Protein AF-A0A9X2GEZ2-F1 (afdb_monomer)

Sequence (144 aa):
MVPGPQGYYDFRRRPCGGRRPCPWRADADLTLFSEQDMARLLQAEEGVRTADATPDDDARADQQPVMSCHKDQPGTAHPMRLCAGWLAVVGPQHVPTRMDLILGNLPAEAVYPDTRDWPALHASLTDLLARRQEQLTERKEEPR

pLDDT: mean 75.78, std 18.6, range [33.25, 97.0]

Structure (mmCIF, N/CA/C/O backbone):
data_AF-A0A9X2GEZ2-F1
#
_entry.id   AF-A0A9X2GEZ2-F1
#
loop_
_atom_site.group_PDB
_atom_site.id
_atom_site.type_symbol
_atom_site.label_atom_id
_atom_site.label_alt_id
_atom_site.label_comp_id
_atom_site.label_asym_id
_atom_site.label_entity_id
_atom_site.label_seq_id
_atom_site.pdbx_PDB_ins_code
_atom_site.Cartn_x
_atom_site.Cartn_y
_atom_site.Cartn_z
_atom_site.occupancy
_atom_site.B_iso_or_equiv
_atom_site.auth_seq_id
_atom_site.auth_comp_id
_atom_site.auth_asym_id
_atom_site.auth_atom_id
_atom_site.pdbx_PDB_model_num
ATOM 1 N N . MET A 1 1 ? 21.636 -8.821 -26.733 1.00 35.25 1 MET A N 1
ATOM 2 C CA . MET A 1 1 ? 20.738 -8.495 -25.606 1.00 35.25 1 MET A CA 1
ATOM 3 C C . MET A 1 1 ? 21.607 -8.272 -24.389 1.00 35.25 1 MET A C 1
ATOM 5 O O . MET A 1 1 ? 22.229 -9.219 -23.931 1.00 35.25 1 MET A O 1
ATOM 9 N N . VAL A 1 2 ? 21.742 -7.024 -23.949 1.00 33.25 2 VAL A N 1
ATOM 10 C CA . VAL A 1 2 ? 22.423 -6.710 -22.687 1.00 33.25 2 VAL A CA 1
ATOM 11 C C . VAL A 1 2 ? 21.391 -6.931 -21.578 1.00 33.25 2 VAL A C 1
ATOM 13 O O . VAL A 1 2 ? 20.303 -6.365 -21.690 1.00 33.25 2 VAL A O 1
ATOM 16 N N . PRO A 1 3 ? 21.652 -7.773 -20.566 1.00 36.91 3 PRO A N 1
ATOM 17 C CA . PRO A 1 3 ? 20.772 -7.853 -19.410 1.00 36.91 3 PRO A CA 1
ATOM 18 C C . PRO A 1 3 ? 20.792 -6.487 -18.713 1.00 36.91 3 PRO A C 1
ATOM 20 O O . PRO A 1 3 ? 21.858 -6.000 -18.340 1.00 36.91 3 PRO A O 1
ATOM 23 N N . GLY A 1 4 ? 19.626 -5.840 -18.614 1.00 37.59 4 GLY A N 1
ATOM 24 C CA . GLY A 1 4 ? 19.473 -4.592 -17.867 1.00 37.59 4 GLY A CA 1
ATOM 25 C C . GLY A 1 4 ? 19.875 -4.775 -16.397 1.00 37.59 4 GLY A C 1
ATOM 26 O O . GLY A 1 4 ? 19.894 -5.911 -15.909 1.00 37.59 4 GLY A O 1
ATOM 27 N N . PRO A 1 5 ? 20.231 -3.689 -15.688 1.00 43.62 5 PRO A N 1
ATOM 28 C CA . PRO A 1 5 ? 20.604 -3.767 -14.282 1.00 43.62 5 PRO A CA 1
ATOM 29 C C . PRO A 1 5 ? 19.483 -4.449 -13.489 1.00 43.62 5 PRO A C 1
ATOM 31 O O . PRO A 1 5 ? 18.311 -4.103 -13.618 1.00 43.62 5 PRO A O 1
ATOM 34 N N . GLN A 1 6 ? 19.847 -5.462 -12.700 1.00 46.47 6 GLN A N 1
ATOM 35 C CA . GLN A 1 6 ? 18.920 -6.128 -11.789 1.00 46.47 6 GLN A CA 1
ATOM 36 C C . GLN A 1 6 ? 18.290 -5.079 -10.855 1.00 46.47 6 GLN A C 1
ATOM 38 O O . GLN A 1 6 ? 18.984 -4.192 -10.362 1.00 46.47 6 GLN A O 1
ATOM 43 N N . GLY A 1 7 ? 16.966 -5.176 -10.702 1.00 51.66 7 GLY A N 1
ATOM 44 C CA . GLY A 1 7 ? 16.052 -4.108 -10.293 1.00 51.66 7 GLY A CA 1
ATOM 45 C C . GLY A 1 7 ? 16.484 -3.254 -9.100 1.00 51.66 7 GLY A C 1
ATOM 46 O O . GLY A 1 7 ? 16.824 -3.760 -8.035 1.00 51.66 7 GLY A O 1
ATOM 47 N N . TYR A 1 8 ? 16.366 -1.937 -9.273 1.00 60.44 8 TYR A N 1
ATOM 48 C CA . TYR A 1 8 ? 16.533 -0.919 -8.229 1.00 60.44 8 TYR A CA 1
ATOM 49 C C . TYR A 1 8 ? 15.513 -1.063 -7.077 1.00 60.44 8 TYR A C 1
ATOM 51 O O . TYR A 1 8 ? 15.721 -0.544 -5.979 1.00 60.44 8 TYR A O 1
ATOM 59 N N . TYR A 1 9 ? 14.418 -1.793 -7.311 1.00 64.12 9 TYR A N 1
ATOM 60 C CA . TYR A 1 9 ? 13.321 -1.964 -6.367 1.00 64.12 9 TYR A CA 1
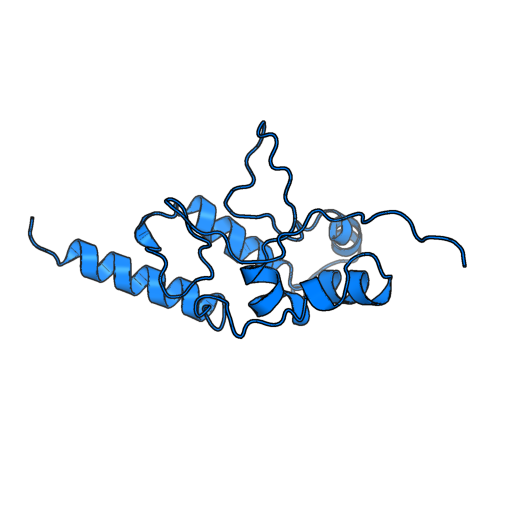ATOM 61 C C . TYR A 1 9 ? 13.180 -3.398 -5.863 1.00 64.12 9 TYR A C 1
ATOM 63 O O . TYR A 1 9 ? 13.068 -4.340 -6.646 1.00 64.12 9 TYR A O 1
ATOM 71 N N . ASP A 1 10 ? 13.056 -3.530 -4.542 1.00 74.19 10 ASP A N 1
ATOM 72 C CA . ASP A 1 10 ? 12.508 -4.724 -3.904 1.00 74.19 10 ASP A CA 1
ATOM 73 C C . ASP A 1 10 ? 10.989 -4.541 -3.725 1.00 74.19 10 ASP A C 1
ATOM 75 O O . ASP A 1 10 ? 10.534 -3.623 -3.029 1.00 74.19 10 ASP A O 1
ATOM 79 N N . PHE A 1 11 ? 10.191 -5.399 -4.370 1.00 77.81 11 PHE A N 1
ATOM 80 C CA . PHE A 1 11 ? 8.726 -5.333 -4.362 1.00 77.81 11 PHE A CA 1
ATOM 81 C C . PHE A 1 11 ? 8.077 -6.688 -4.070 1.00 77.81 11 PHE A C 1
ATOM 83 O O . PHE A 1 11 ? 8.560 -7.758 -4.450 1.00 77.81 11 PHE A O 1
ATOM 90 N N . ARG A 1 12 ? 6.935 -6.664 -3.377 1.00 80.00 12 ARG A N 1
ATOM 91 C CA . ARG A 1 12 ? 6.146 -7.882 -3.149 1.00 80.00 12 ARG A CA 1
ATOM 92 C C . ARG A 1 12 ? 5.312 -8.195 -4.386 1.00 80.00 12 ARG A C 1
ATOM 94 O O . ARG A 1 12 ? 4.692 -7.311 -4.957 1.00 80.00 12 ARG A O 1
ATOM 101 N N . ARG A 1 13 ? 5.203 -9.480 -4.725 1.00 86.00 13 ARG A N 1
ATOM 102 C CA . ARG A 1 13 ? 4.310 -9.951 -5.798 1.00 86.00 13 ARG A CA 1
ATOM 103 C C . ARG A 1 13 ? 2.858 -10.134 -5.366 1.00 86.00 13 ARG A C 1
ATOM 105 O O . ARG A 1 13 ? 2.022 -10.387 -6.217 1.00 86.00 13 ARG A O 1
ATOM 112 N N . ARG A 1 14 ? 2.566 -10.102 -4.058 1.00 90.38 14 ARG A N 1
ATOM 113 C CA . ARG A 1 14 ? 1.214 -10.257 -3.492 1.00 90.38 14 ARG A CA 1
ATOM 114 C C . ARG A 1 14 ? 1.074 -9.492 -2.168 1.00 90.38 14 ARG A C 1
ATOM 116 O O . ARG A 1 14 ? 2.077 -9.334 -1.460 1.00 90.38 14 ARG A O 1
ATOM 123 N N . PRO A 1 15 ? -0.141 -9.049 -1.793 1.00 90.38 15 PRO A N 1
ATOM 124 C CA . PRO A 1 15 ? -0.413 -8.434 -0.501 1.00 90.38 15 PRO A CA 1
ATOM 125 C C . PRO A 1 15 ? -0.035 -9.370 0.649 1.00 90.38 15 PRO A C 1
ATOM 127 O O . PRO A 1 15 ? -0.242 -10.581 0.593 1.00 90.38 15 PRO A O 1
ATOM 130 N N . CYS A 1 16 ? 0.522 -8.804 1.717 1.00 87.56 16 CYS A N 1
ATOM 131 C CA . CYS A 1 16 ? 0.912 -9.573 2.892 1.00 87.56 16 CYS A CA 1
ATOM 132 C C . CYS A 1 16 ? -0.279 -10.288 3.564 1.00 87.56 16 CYS A C 1
ATOM 134 O O . CYS A 1 16 ? -1.313 -9.681 3.858 1.00 87.56 16 CYS A O 1
ATOM 136 N N . GLY A 1 17 ? -0.074 -11.572 3.868 1.00 84.25 17 GLY A N 1
ATOM 137 C CA . GLY A 1 17 ? -0.934 -12.398 4.715 1.00 84.25 17 GLY A CA 1
ATOM 138 C C . GLY A 1 17 ? -0.553 -12.392 6.202 1.00 84.25 17 GLY A C 1
ATOM 139 O O . GLY A 1 17 ? 0.368 -11.687 6.627 1.00 84.25 17 GLY A O 1
ATOM 140 N N . GLY A 1 18 ? -1.221 -13.257 6.971 1.00 80.69 18 GLY A N 1
ATOM 141 C CA . GLY A 1 18 ? -0.856 -13.602 8.350 1.00 80.69 18 GLY A CA 1
ATOM 142 C C . GLY A 1 18 ? -1.316 -12.603 9.417 1.00 80.69 18 GLY A C 1
ATOM 143 O O . GLY A 1 18 ? -2.236 -11.827 9.195 1.00 80.69 18 GLY A O 1
ATOM 144 N N . ARG A 1 19 ? -0.652 -12.634 10.585 1.00 75.25 19 ARG A N 1
ATOM 145 C CA . ARG A 1 19 ? -1.050 -11.889 11.804 1.00 75.25 19 ARG A CA 1
ATOM 146 C C . ARG A 1 19 ? -1.001 -10.361 11.674 1.00 75.25 19 ARG A C 1
ATOM 148 O O . ARG A 1 19 ? -1.640 -9.669 12.450 1.00 75.25 19 ARG A O 1
ATOM 155 N N . ARG A 1 20 ? -0.208 -9.845 10.731 1.00 78.88 20 ARG A N 1
ATOM 156 C CA . ARG A 1 20 ? -0.190 -8.431 10.326 1.00 78.88 20 ARG A CA 1
ATOM 157 C C . ARG A 1 20 ? -0.407 -8.390 8.811 1.00 78.88 20 ARG A C 1
ATOM 159 O O . ARG A 1 20 ? 0.577 -8.539 8.070 1.00 78.88 20 ARG A O 1
ATOM 166 N N . PRO A 1 21 ? -1.670 -8.363 8.349 1.00 88.56 21 PRO A N 1
ATOM 167 C CA . PRO A 1 21 ? -1.990 -8.374 6.927 1.00 88.56 21 PRO A CA 1
ATOM 168 C C . PRO A 1 21 ? -1.614 -7.042 6.269 1.00 88.56 21 PRO A C 1
ATOM 170 O O . PRO A 1 21 ? -1.232 -6.085 6.930 1.00 88.56 21 PRO A O 1
ATOM 173 N N . CYS A 1 22 ? -1.665 -6.979 4.942 1.00 90.50 22 CYS A N 1
ATOM 174 C CA . CYS A 1 22 ? -1.547 -5.715 4.218 1.00 90.50 22 CYS A CA 1
ATOM 175 C C . CYS A 1 22 ? -2.749 -4.803 4.525 1.00 90.50 22 CYS A C 1
ATOM 177 O O . CYS A 1 22 ? -3.867 -5.298 4.401 1.00 90.50 22 CYS A O 1
ATOM 179 N N . PRO A 1 23 ? -2.553 -3.503 4.829 1.00 91.62 23 PRO A N 1
ATOM 180 C CA . PRO A 1 23 ? -3.659 -2.577 5.090 1.00 91.62 23 PRO A CA 1
ATOM 181 C C . PRO A 1 23 ? -4.531 -2.351 3.851 1.00 91.62 23 PRO A C 1
ATOM 183 O O . PRO A 1 23 ? -5.688 -1.996 3.971 1.00 91.62 23 PRO A O 1
ATOM 186 N N . TRP A 1 24 ? -4.000 -2.609 2.653 1.00 92.50 24 TRP A N 1
ATOM 187 C CA . TRP A 1 24 ? -4.771 -2.526 1.413 1.00 92.50 24 TRP A CA 1
ATOM 188 C C . TRP A 1 24 ? -5.792 -3.649 1.242 1.00 92.50 24 TRP A C 1
ATOM 190 O O . TRP A 1 24 ? -6.610 -3.553 0.338 1.00 92.50 24 TRP A O 1
ATOM 200 N N . ARG A 1 25 ? -5.745 -4.722 2.041 1.00 95.00 25 ARG A N 1
ATOM 201 C CA . ARG A 1 25 ? -6.745 -5.791 1.951 1.00 95.00 25 ARG A CA 1
ATOM 202 C C . ARG A 1 25 ? -8.030 -5.358 2.651 1.00 95.00 25 ARG A C 1
ATOM 204 O O . ARG A 1 25 ? -7.978 -4.975 3.813 1.00 95.00 25 ARG A O 1
ATOM 211 N N . ALA A 1 26 ? -9.165 -5.539 1.987 1.00 94.81 26 ALA A N 1
ATOM 212 C CA . ALA A 1 26 ? -10.483 -5.213 2.526 1.00 94.81 26 ALA A CA 1
ATOM 213 C C . ALA A 1 26 ? -10.872 -6.063 3.753 1.00 94.81 26 ALA A C 1
ATOM 215 O O . ALA A 1 26 ? -11.737 -5.675 4.531 1.00 94.81 26 ALA A O 1
ATOM 216 N N . ASP A 1 27 ? -10.231 -7.223 3.936 1.00 94.19 27 ASP A N 1
ATOM 217 C CA . ASP A 1 27 ? -10.419 -8.111 5.089 1.00 94.19 27 ASP A CA 1
ATOM 218 C C . ASP A 1 27 ? -9.427 -7.851 6.240 1.00 94.19 27 ASP A C 1
ATOM 220 O O . ASP A 1 27 ? -9.357 -8.635 7.189 1.00 94.19 27 ASP A O 1
ATOM 224 N N . ALA A 1 28 ? -8.631 -6.779 6.170 1.00 93.62 28 ALA A N 1
ATOM 225 C CA . ALA A 1 28 ? -7.733 -6.398 7.251 1.00 93.62 28 ALA A CA 1
ATOM 226 C C . ALA A 1 28 ? -8.493 -5.733 8.415 1.00 93.62 28 ALA A C 1
ATOM 228 O O . ALA A 1 28 ? -9.364 -4.884 8.221 1.00 93.62 28 ALA A O 1
ATOM 229 N N . ASP A 1 29 ? -8.099 -6.069 9.645 1.00 93.56 29 ASP A N 1
ATOM 230 C CA . ASP A 1 29 ? -8.443 -5.278 10.829 1.00 93.56 29 ASP A CA 1
ATOM 231 C C . ASP A 1 29 ? -7.544 -4.031 10.860 1.00 93.56 29 ASP A C 1
ATOM 233 O O . ASP A 1 29 ? -6.375 -4.082 11.262 1.00 93.56 29 ASP A O 1
ATOM 237 N N . LEU A 1 30 ? -8.083 -2.913 10.375 1.00 93.50 30 LEU A N 1
ATOM 238 C CA . LEU A 1 30 ? -7.397 -1.630 10.258 1.00 93.50 30 LEU A CA 1
ATOM 239 C C . LEU A 1 30 ? -7.205 -0.946 11.62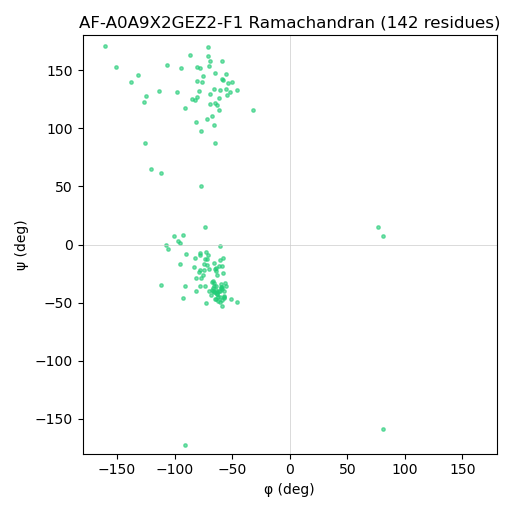0 1.00 93.50 30 LEU A C 1
ATOM 241 O O . LEU A 1 30 ? -6.397 -0.017 11.728 1.00 93.50 30 LEU A O 1
ATOM 245 N N . THR A 1 31 ? -7.869 -1.428 12.677 1.00 92.56 31 THR A N 1
ATOM 246 C CA . THR A 1 31 ? -7.669 -0.934 14.050 1.00 92.56 31 THR A CA 1
ATOM 247 C C . THR A 1 31 ? -6.321 -1.363 14.637 1.00 92.56 31 THR A C 1
ATOM 249 O O . THR A 1 31 ? -5.826 -0.736 15.573 1.00 92.56 31 THR A O 1
ATOM 252 N N . LEU A 1 32 ? -5.675 -2.383 14.053 1.00 89.69 32 LEU A N 1
ATOM 253 C CA . LEU A 1 32 ? -4.337 -2.850 14.443 1.00 89.69 32 LEU A CA 1
ATOM 254 C C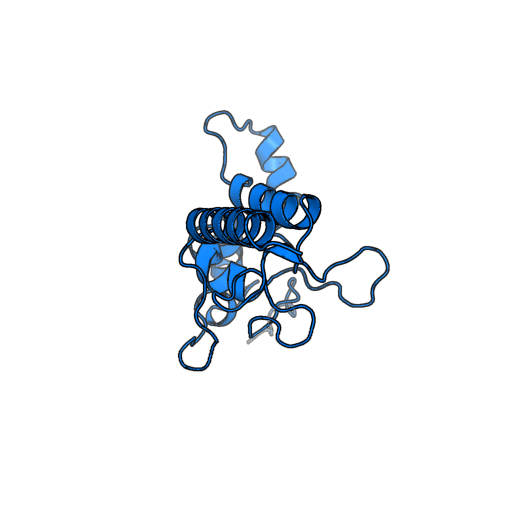 . LEU A 1 32 ? -3.194 -1.966 13.923 1.00 89.69 32 LEU A C 1
ATOM 256 O O . LEU A 1 32 ? -2.035 -2.174 14.300 1.00 89.69 32 LEU A O 1
ATOM 260 N N . PHE A 1 33 ? -3.497 -1.015 13.041 1.00 88.56 33 PHE A N 1
ATOM 261 C CA . PHE A 1 33 ? -2.521 -0.115 12.440 1.00 88.56 33 PHE A CA 1
ATOM 262 C C . PHE A 1 33 ? -2.516 1.218 13.183 1.00 88.56 33 PHE A C 1
ATOM 264 O O . PHE A 1 33 ? -3.562 1.830 13.429 1.00 88.56 33 PHE A O 1
ATOM 271 N N . SER A 1 34 ? -1.316 1.666 13.539 1.00 87.81 34 SER A N 1
ATOM 272 C CA . SER A 1 34 ? -1.124 2.911 14.277 1.00 87.81 34 SER A CA 1
ATOM 273 C C . SER A 1 34 ? -1.420 4.135 13.406 1.00 87.81 34 SER A C 1
ATOM 275 O O . SER A 1 34 ? -1.385 4.062 12.177 1.00 87.81 34 SER A O 1
ATOM 277 N N . GLU A 1 35 ? -1.638 5.291 14.037 1.00 87.25 35 GLU A N 1
ATOM 278 C CA . GLU A 1 35 ? -1.709 6.571 13.312 1.00 87.25 35 GLU A CA 1
ATOM 279 C C . GLU A 1 35 ? -0.439 6.828 12.491 1.00 87.25 35 GLU A C 1
ATOM 281 O O . GLU A 1 35 ? -0.508 7.370 11.394 1.00 87.25 35 GLU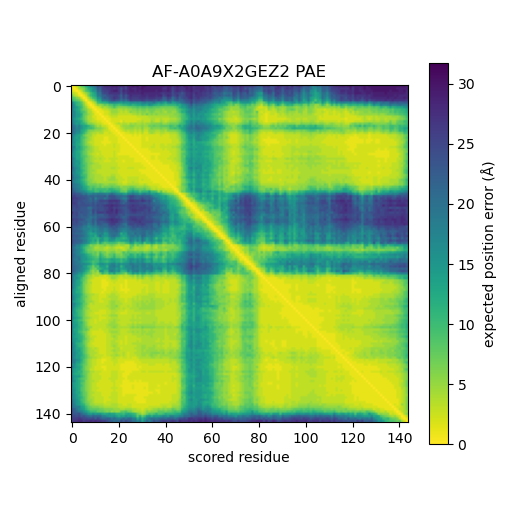 A O 1
ATOM 286 N N . GLN A 1 36 ? 0.723 6.374 12.974 1.00 82.12 36 GLN A N 1
ATOM 287 C CA . GLN A 1 36 ? 1.978 6.490 12.234 1.00 82.12 36 GLN A CA 1
ATOM 288 C C . GLN A 1 36 ? 1.979 5.635 10.957 1.00 82.12 36 GLN A C 1
ATOM 290 O O . GLN A 1 36 ? 2.508 6.071 9.937 1.00 82.12 36 GLN A O 1
ATOM 295 N N . ASP A 1 37 ? 1.387 4.438 10.984 1.00 83.00 37 ASP A N 1
ATOM 296 C CA . ASP A 1 37 ? 1.272 3.588 9.792 1.00 83.00 37 ASP A CA 1
ATOM 297 C C . ASP A 1 37 ? 0.352 4.226 8.743 1.00 83.00 37 ASP A C 1
ATOM 299 O O . ASP A 1 37 ? 0.669 4.209 7.555 1.00 83.00 37 ASP A O 1
ATOM 303 N N . MET A 1 38 ? -0.752 4.838 9.181 1.00 86.38 38 MET A N 1
ATOM 304 C CA . MET A 1 38 ? -1.687 5.542 8.295 1.00 86.38 38 MET A CA 1
ATOM 305 C C . MET A 1 38 ? -1.092 6.837 7.738 1.00 86.38 38 MET A C 1
ATOM 307 O O . MET A 1 38 ? -1.220 7.102 6.546 1.00 86.38 38 MET A O 1
ATOM 311 N N . ALA A 1 39 ? -0.366 7.598 8.559 1.00 82.19 39 ALA A N 1
ATOM 312 C CA . ALA A 1 39 ? 0.342 8.798 8.121 1.00 82.19 39 ALA A CA 1
ATOM 313 C C . ALA A 1 39 ? 1.378 8.489 7.030 1.00 82.19 39 ALA A C 1
ATOM 315 O O . ALA A 1 39 ? 1.523 9.260 6.088 1.00 82.19 39 ALA A O 1
ATOM 316 N N . ARG A 1 40 ? 2.063 7.340 7.106 1.00 76.25 40 ARG A N 1
ATOM 317 C CA . ARG A 1 40 ? 2.975 6.899 6.039 1.00 76.25 40 ARG A CA 1
ATOM 318 C C . ARG A 1 40 ? 2.239 6.638 4.724 1.00 76.25 40 ARG A C 1
ATOM 320 O O . ARG A 1 40 ? 2.736 7.031 3.675 1.00 76.25 40 ARG A O 1
ATOM 327 N N . LEU A 1 41 ? 1.069 5.992 4.768 1.00 79.50 41 LEU A N 1
ATOM 328 C CA . LEU A 1 41 ? 0.245 5.758 3.572 1.00 79.50 41 LEU A CA 1
ATOM 329 C C . LEU A 1 41 ? -0.245 7.074 2.953 1.00 79.50 41 LEU A C 1
ATOM 331 O O . LEU A 1 41 ? -0.193 7.214 1.737 1.00 79.50 41 LEU A O 1
ATOM 335 N N . LEU A 1 42 ? -0.650 8.039 3.783 1.00 79.38 42 LEU A N 1
ATOM 336 C CA . LEU A 1 42 ? -1.026 9.388 3.348 1.00 79.38 42 LEU A CA 1
ATOM 337 C C . LEU A 1 42 ? 0.140 10.126 2.690 1.00 79.38 42 LEU A C 1
ATOM 339 O O . LEU A 1 42 ? -0.002 10.604 1.573 1.00 79.38 42 LEU A O 1
ATOM 343 N N . GLN A 1 43 ? 1.318 10.136 3.314 1.00 71.88 43 GLN A N 1
ATOM 344 C CA . GLN A 1 43 ? 2.519 10.752 2.736 1.00 71.88 43 GLN A CA 1
ATOM 345 C C . GLN A 1 43 ? 2.913 10.128 1.389 1.00 71.88 43 GLN A C 1
ATOM 347 O O . GLN A 1 43 ? 3.410 10.825 0.508 1.00 71.88 43 GLN A O 1
ATOM 352 N N . ALA A 1 44 ? 2.683 8.822 1.217 1.00 66.50 44 ALA A N 1
ATOM 353 C CA . ALA A 1 44 ? 2.909 8.127 -0.048 1.00 66.50 44 ALA A CA 1
ATOM 354 C C . ALA A 1 44 ? 2.002 8.637 -1.175 1.00 66.50 44 ALA A C 1
ATOM 356 O O . ALA A 1 44 ? 2.421 8.670 -2.329 1.00 66.50 44 ALA A O 1
ATOM 357 N N . GLU A 1 45 ? 0.764 9.000 -0.839 1.00 67.81 45 GLU A N 1
ATOM 358 C CA . GLU A 1 45 ? -0.224 9.544 -1.770 1.00 67.81 45 GLU A CA 1
ATOM 359 C C . GLU A 1 45 ? -0.003 11.042 -2.017 1.00 67.81 45 GLU A C 1
ATOM 361 O O . GLU A 1 45 ? -0.043 11.492 -3.155 1.00 67.81 45 GLU A O 1
ATOM 366 N N . GLU A 1 46 ? 0.340 11.807 -0.981 1.00 60.84 46 GLU A N 1
ATOM 367 C CA . GLU A 1 46 ? 0.618 13.250 -1.046 1.00 60.84 46 GLU A CA 1
ATOM 368 C C . GLU A 1 46 ? 1.931 13.610 -1.765 1.00 60.84 46 GLU A C 1
ATOM 370 O O . GLU A 1 46 ? 2.142 14.772 -2.097 1.00 60.84 46 GLU A O 1
ATOM 375 N N . GLY A 1 47 ? 2.785 12.635 -2.107 1.00 53.62 47 GLY A N 1
ATOM 376 C CA . GLY A 1 47 ? 3.869 12.814 -3.093 1.00 53.62 47 GLY A CA 1
ATOM 377 C C . GLY A 1 47 ? 3.375 13.208 -4.502 1.00 53.62 47 GLY A C 1
ATOM 378 O O . GLY A 1 47 ? 4.158 13.418 -5.429 1.00 53.62 47 GLY A O 1
ATOM 379 N N . VAL A 1 48 ? 2.060 13.326 -4.695 1.00 48.47 48 VAL A N 1
ATOM 380 C CA . VAL A 1 48 ? 1.445 14.063 -5.798 1.00 48.47 48 VAL A CA 1
ATOM 381 C C . VAL A 1 48 ? 1.846 15.538 -5.697 1.00 48.47 48 VAL A C 1
ATOM 383 O O . VAL A 1 48 ? 1.474 16.222 -4.751 1.00 48.47 48 VAL A O 1
ATOM 386 N N . ARG A 1 49 ? 2.592 16.028 -6.701 1.00 46.22 49 ARG A N 1
ATOM 387 C CA . ARG A 1 49 ? 2.920 17.451 -6.908 1.00 46.22 49 ARG A CA 1
ATOM 388 C C . ARG A 1 49 ? 1.784 18.352 -6.409 1.00 46.22 49 ARG A C 1
ATOM 390 O O . ARG A 1 49 ? 0.696 18.342 -6.989 1.00 46.22 49 ARG A O 1
ATOM 397 N N . THR A 1 50 ? 2.041 19.163 -5.389 1.00 37.72 50 THR A N 1
ATOM 398 C CA . THR A 1 50 ? 1.204 20.337 -5.152 1.00 37.72 50 THR A CA 1
ATOM 399 C C . THR A 1 50 ? 1.381 21.277 -6.349 1.00 37.72 50 THR A C 1
ATOM 401 O O . THR A 1 50 ? 2.446 21.318 -6.969 1.00 37.72 50 THR A O 1
ATOM 404 N N . ALA A 1 51 ? 0.337 22.022 -6.722 1.00 42.84 51 ALA A N 1
ATOM 405 C CA . ALA A 1 51 ? 0.414 22.992 -7.823 1.00 42.84 51 ALA A CA 1
ATOM 406 C C . ALA A 1 51 ? 1.464 24.101 -7.580 1.00 42.84 51 ALA A C 1
ATOM 408 O O . ALA A 1 51 ? 1.848 24.793 -8.519 1.00 42.84 51 ALA A O 1
ATOM 409 N N . ASP A 1 52 ? 1.948 24.211 -6.339 1.00 47.06 52 ASP A N 1
ATOM 410 C CA . ASP A 1 52 ? 2.945 25.172 -5.869 1.00 47.06 52 ASP A CA 1
ATOM 411 C C . ASP A 1 52 ? 4.365 24.578 -5.755 1.00 47.06 52 ASP A C 1
ATOM 413 O O . ASP A 1 52 ? 5.259 25.230 -5.216 1.00 47.06 52 ASP A O 1
ATOM 417 N N . ALA A 1 53 ? 4.588 23.342 -6.224 1.00 46.53 53 ALA A N 1
ATOM 418 C CA . ALA A 1 53 ? 5.900 22.700 -6.175 1.00 46.53 53 ALA A CA 1
ATOM 419 C C . ALA A 1 53 ? 6.934 23.490 -6.998 1.00 46.53 53 ALA A C 1
ATOM 421 O O . ALA A 1 53 ? 6.740 23.777 -8.184 1.00 46.53 53 ALA A O 1
ATOM 422 N N . THR A 1 54 ? 8.042 23.842 -6.354 1.00 48.62 54 THR A N 1
ATOM 423 C CA . THR A 1 54 ? 9.141 24.617 -6.934 1.00 48.62 54 THR A CA 1
ATOM 424 C C . THR A 1 54 ? 10.153 23.706 -7.644 1.00 48.62 54 THR A C 1
ATOM 426 O O . THR A 1 54 ? 10.196 22.505 -7.383 1.00 48.62 54 THR A O 1
ATOM 429 N N . PRO A 1 55 ? 11.027 24.240 -8.518 1.00 49.00 55 PRO A N 1
ATOM 430 C CA . PRO A 1 55 ? 12.103 23.454 -9.133 1.00 49.00 55 PRO A CA 1
ATOM 431 C C . PRO A 1 55 ? 13.068 22.793 -8.127 1.00 49.00 55 PRO A C 1
ATOM 433 O O . PRO A 1 55 ? 13.666 21.768 -8.443 1.00 49.00 55 PRO A O 1
ATOM 436 N N . ASP A 1 56 ? 13.200 23.330 -6.908 1.00 48.06 56 ASP A N 1
ATOM 437 C CA . ASP A 1 56 ? 13.974 22.694 -5.829 1.00 48.06 56 ASP A CA 1
ATOM 438 C C . ASP A 1 56 ? 13.243 21.477 -5.224 1.00 48.06 56 ASP A C 1
ATOM 440 O O . ASP A 1 56 ? 13.884 20.568 -4.691 1.00 48.06 56 ASP A O 1
ATOM 444 N N . ASP A 1 57 ? 11.916 21.394 -5.364 1.00 43.78 57 ASP A N 1
ATOM 445 C CA . ASP A 1 57 ? 11.130 20.211 -4.996 1.00 43.78 57 ASP A CA 1
ATOM 446 C C . ASP A 1 57 ? 11.288 19.075 -6.025 1.00 43.78 57 ASP A C 1
ATOM 448 O O . ASP A 1 57 ? 11.209 17.898 -5.659 1.00 43.78 57 ASP A O 1
ATOM 452 N N . ASP A 1 58 ? 11.605 19.391 -7.291 1.00 42.72 58 ASP A N 1
ATOM 453 C CA . ASP A 1 58 ? 11.980 18.393 -8.308 1.00 42.72 58 ASP A CA 1
ATOM 454 C C . ASP A 1 58 ? 13.330 17.723 -7.962 1.00 42.72 58 ASP A C 1
ATOM 456 O O . ASP A 1 58 ? 13.504 16.529 -8.211 1.00 42.72 58 ASP A O 1
ATOM 460 N N . ALA A 1 59 ? 14.257 18.436 -7.307 1.00 38.59 59 ALA A N 1
ATOM 461 C CA . ALA A 1 59 ? 15.510 17.870 -6.785 1.00 38.59 59 ALA A CA 1
ATOM 462 C C . ALA A 1 59 ? 15.314 16.978 -5.544 1.00 38.59 59 ALA A C 1
ATOM 464 O O . ALA A 1 59 ? 16.272 16.370 -5.074 1.00 38.59 59 ALA A O 1
ATOM 465 N N . ARG A 1 60 ? 14.088 16.914 -5.005 1.00 41.19 60 ARG A N 1
ATOM 466 C CA . ARG A 1 60 ? 13.672 15.976 -3.954 1.00 41.19 60 ARG A CA 1
ATOM 467 C C . ARG A 1 60 ? 12.749 14.882 -4.479 1.00 41.19 60 ARG A C 1
ATOM 469 O O . ARG A 1 60 ? 12.335 14.037 -3.692 1.00 41.19 60 ARG A O 1
ATOM 476 N N . ALA A 1 61 ? 12.412 14.867 -5.770 1.00 43.56 61 ALA A N 1
ATOM 477 C CA . ALA A 1 61 ? 11.589 13.816 -6.371 1.00 43.56 61 ALA A CA 1
ATOM 478 C C . ALA A 1 61 ? 12.269 12.432 -6.318 1.00 43.56 61 ALA A C 1
ATOM 480 O O . ALA A 1 61 ? 11.585 11.416 -6.246 1.00 43.56 61 ALA A O 1
ATOM 481 N N . ASP A 1 62 ? 13.603 12.396 -6.279 1.00 44.47 62 ASP A N 1
ATOM 482 C CA . ASP A 1 62 ? 14.442 11.219 -6.007 1.00 44.47 62 ASP A CA 1
ATOM 483 C C . ASP A 1 62 ? 14.457 10.800 -4.519 1.00 44.47 62 ASP A C 1
ATOM 485 O O . ASP A 1 62 ? 14.836 9.677 -4.186 1.00 44.47 62 ASP A O 1
ATOM 489 N N . GLN A 1 63 ? 14.029 11.695 -3.624 1.00 45.34 63 GLN A N 1
ATOM 490 C CA . GLN A 1 63 ? 13.900 11.499 -2.176 1.00 45.34 63 GLN A CA 1
ATOM 491 C C . GLN A 1 63 ? 12.447 11.343 -1.720 1.00 45.34 63 GLN A C 1
ATOM 493 O O . GLN A 1 63 ? 12.202 11.116 -0.531 1.00 45.34 63 GLN A O 1
ATOM 498 N N . GLN A 1 64 ? 11.475 11.473 -2.627 1.00 48.75 64 GLN A N 1
ATOM 499 C CA . GLN A 1 64 ? 10.089 11.174 -2.308 1.00 48.75 64 GLN A CA 1
ATOM 500 C C . GLN A 1 64 ? 10.003 9.677 -2.019 1.00 48.75 64 GLN A C 1
ATOM 502 O O . GLN A 1 64 ? 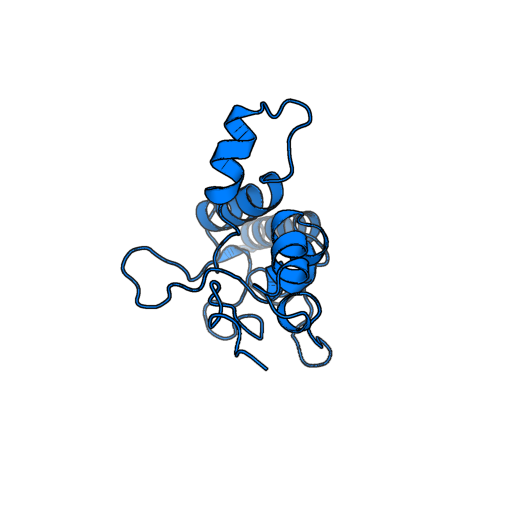10.400 8.868 -2.863 1.00 48.75 64 GLN A O 1
ATOM 507 N N . PRO A 1 65 ? 9.541 9.269 -0.827 1.00 51.31 65 PRO A N 1
ATOM 508 C CA . PRO A 1 65 ? 9.450 7.860 -0.517 1.00 51.31 65 PRO A CA 1
ATOM 509 C C . PRO A 1 65 ? 8.407 7.247 -1.452 1.00 51.31 65 PRO A C 1
ATOM 511 O O . PRO A 1 65 ? 7.207 7.409 -1.253 1.00 51.31 65 PRO A O 1
ATOM 514 N N . VAL A 1 66 ? 8.870 6.537 -2.482 1.00 54.50 66 VAL A N 1
ATOM 515 C CA . VAL A 1 66 ? 8.051 5.611 -3.269 1.00 54.50 66 VAL A CA 1
ATOM 516 C C . VAL A 1 66 ? 7.666 4.504 -2.281 1.00 54.50 66 VAL A C 1
ATOM 518 O O . VAL A 1 66 ? 8.470 3.621 -1.997 1.00 54.50 66 VAL A O 1
ATOM 521 N N . MET A 1 67 ? 6.560 4.702 -1.559 1.00 60.44 67 MET A N 1
ATOM 522 C CA . MET A 1 67 ? 6.533 4.360 -0.132 1.00 60.44 67 MET A CA 1
ATOM 523 C C . MET A 1 67 ? 6.441 2.864 0.158 1.00 60.44 67 MET A C 1
ATOM 525 O O . MET A 1 67 ? 5.771 2.073 -0.517 1.00 60.44 67 MET A O 1
ATOM 529 N N . SER A 1 68 ? 7.129 2.542 1.247 1.00 63.59 68 SER A N 1
ATOM 530 C CA . SER A 1 68 ? 7.465 1.233 1.744 1.00 63.59 68 SER A CA 1
ATOM 531 C C . SER A 1 68 ? 6.286 0.433 2.270 1.00 63.59 68 SER A C 1
ATOM 533 O O . SER A 1 68 ? 5.213 0.915 2.640 1.00 63.59 68 SER A O 1
ATOM 535 N N . CYS A 1 69 ? 6.491 -0.878 2.284 1.00 73.19 69 CYS A N 1
ATOM 536 C CA . CYS A 1 69 ? 5.612 -1.790 2.987 1.00 73.19 69 CYS A CA 1
ATOM 537 C C . CYS A 1 69 ? 5.390 -1.292 4.428 1.00 73.19 69 CYS A C 1
ATOM 539 O O . CYS A 1 69 ? 6.351 -0.947 5.095 1.00 73.19 69 CYS A O 1
ATOM 541 N N . HIS A 1 70 ? 4.175 -1.369 4.983 1.00 76.19 70 HIS A N 1
ATOM 542 C CA . HIS A 1 70 ? 3.966 -1.089 6.420 1.00 76.19 70 HIS A CA 1
ATOM 543 C C . HIS A 1 70 ? 4.801 -2.003 7.355 1.00 76.19 70 HIS A C 1
ATOM 545 O O . HIS A 1 70 ? 4.848 -1.793 8.564 1.00 76.19 70 HIS A O 1
ATOM 551 N N . LYS A 1 71 ? 5.411 -3.068 6.808 1.00 74.31 71 LYS A N 1
ATOM 552 C CA . LYS A 1 71 ? 6.358 -3.954 7.501 1.00 74.31 71 LYS A CA 1
ATOM 553 C C . LYS A 1 71 ? 7.816 -3.511 7.382 1.00 74.31 71 LYS A C 1
ATOM 555 O O . LYS A 1 71 ? 8.660 -4.128 8.022 1.00 74.31 71 LYS A O 1
ATOM 560 N N . ASP A 1 72 ? 8.109 -2.516 6.556 1.00 70.06 72 ASP A N 1
ATOM 561 C CA . ASP A 1 72 ? 9.428 -1.908 6.479 1.00 70.06 72 ASP A CA 1
ATOM 562 C C . ASP A 1 72 ? 9.678 -1.126 7.772 1.00 70.06 72 ASP A C 1
ATOM 564 O O . ASP A 1 72 ? 8.895 -0.256 8.164 1.00 70.06 72 ASP A O 1
ATOM 568 N N . GLN A 1 73 ? 10.732 -1.504 8.487 1.00 59.78 73 GLN A N 1
ATOM 569 C CA . GLN A 1 73 ? 11.130 -0.882 9.743 1.00 59.78 73 GLN A CA 1
ATOM 570 C C . GLN A 1 73 ? 12.651 -0.703 9.769 1.00 59.78 73 GLN A C 1
ATOM 572 O O . GLN A 1 73 ? 13.375 -1.629 9.372 1.00 59.78 73 GLN A O 1
ATOM 577 N N . PRO A 1 74 ? 13.154 0.434 10.293 1.00 55.19 74 PRO A N 1
ATOM 578 C CA . PRO A 1 74 ? 14.584 0.642 10.494 1.00 55.19 74 PRO A CA 1
ATOM 579 C C . PRO A 1 74 ? 15.221 -0.519 11.269 1.00 55.19 74 PRO A C 1
ATOM 581 O O . PRO A 1 74 ? 14.709 -0.937 12.305 1.00 55.19 74 PRO A O 1
ATOM 584 N N . GLY A 1 75 ? 16.341 -1.045 10.767 1.00 54.41 75 GLY A N 1
ATOM 585 C CA . GLY A 1 75 ? 17.082 -2.131 11.421 1.00 54.41 75 GLY A CA 1
ATOM 586 C C . GLY A 1 75 ? 16.527 -3.543 11.194 1.00 54.41 75 GLY A C 1
ATOM 587 O O . GLY A 1 75 ? 17.032 -4.488 11.797 1.00 54.41 75 GLY A O 1
ATOM 588 N N . THR A 1 76 ? 15.525 -3.722 10.326 1.00 52.91 76 THR A N 1
ATOM 589 C CA . THR A 1 76 ? 15.069 -5.057 9.904 1.00 52.91 76 THR A CA 1
ATOM 590 C C . THR A 1 76 ? 15.736 -5.497 8.599 1.00 52.91 76 THR A C 1
ATOM 592 O O . THR A 1 76 ? 16.070 -4.680 7.747 1.00 52.91 76 THR A O 1
ATOM 595 N N . ALA A 1 77 ? 15.889 -6.812 8.403 1.00 53.53 77 ALA A N 1
ATOM 596 C CA . ALA A 1 77 ? 16.357 -7.400 7.141 1.00 53.53 77 ALA A CA 1
ATOM 597 C C . ALA A 1 77 ? 15.291 -7.368 6.020 1.00 53.53 77 ALA A C 1
ATOM 599 O O . ALA A 1 77 ? 15.425 -8.074 5.023 1.00 53.53 77 ALA A O 1
ATOM 600 N N . HIS A 1 78 ? 14.223 -6.578 6.186 1.00 51.66 78 HIS A N 1
ATOM 601 C CA . HIS A 1 78 ? 13.079 -6.474 5.277 1.00 51.66 78 HIS A CA 1
ATOM 602 C C . HIS A 1 78 ? 13.035 -5.097 4.573 1.00 51.66 78 HIS A C 1
ATOM 604 O O . HIS A 1 78 ? 12.043 -4.389 4.726 1.00 51.66 78 HIS A O 1
ATOM 610 N N . PRO A 1 79 ? 14.050 -4.704 3.770 1.00 53.88 79 PRO A N 1
ATOM 611 C CA . PRO A 1 79 ? 14.084 -3.418 3.062 1.00 53.88 79 PRO A CA 1
ATOM 612 C C . PRO A 1 79 ? 13.168 -3.417 1.818 1.00 53.88 79 PRO A C 1
ATOM 614 O O . PRO A 1 79 ? 13.587 -3.093 0.708 1.00 53.88 79 PRO A O 1
ATOM 617 N N . MET A 1 80 ? 11.906 -3.824 1.979 1.00 58.00 80 MET A N 1
ATOM 618 C CA . MET A 1 80 ? 10.930 -3.901 0.889 1.00 58.00 80 MET A CA 1
ATOM 619 C C . MET A 1 80 ? 10.347 -2.513 0.631 1.00 58.00 80 MET A C 1
ATOM 621 O O . MET A 1 80 ? 9.484 -2.043 1.380 1.00 58.00 80 MET A O 1
ATOM 625 N N . ARG A 1 81 ? 10.778 -1.886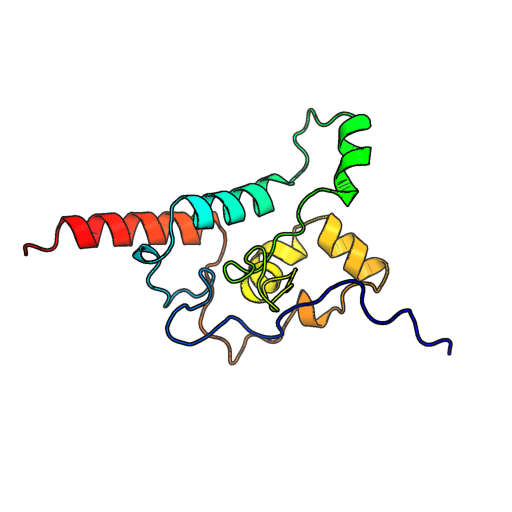 -0.464 1.00 67.31 81 ARG A N 1
ATOM 626 C CA . ARG A 1 81 ? 10.396 -0.511 -0.801 1.00 67.31 81 ARG A CA 1
ATOM 627 C C . ARG A 1 81 ? 9.009 -0.395 -1.415 1.00 67.31 81 ARG A C 1
ATOM 629 O O . ARG A 1 81 ? 8.415 0.657 -1.283 1.00 67.31 81 ARG A O 1
ATOM 636 N N . LEU A 1 82 ? 8.464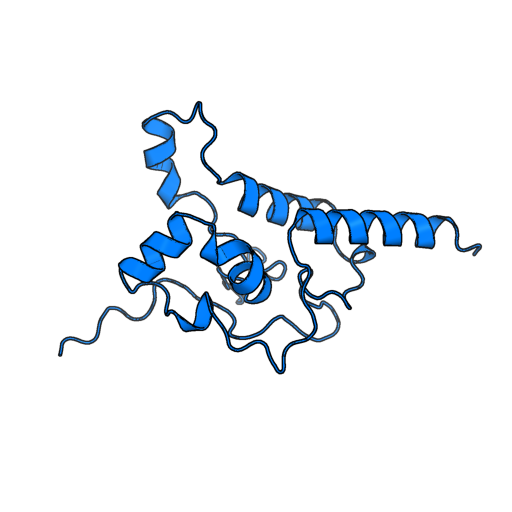 -1.449 -2.033 1.00 76.44 82 LEU A N 1
ATOM 637 C CA . LEU A 1 82 ? 7.159 -1.353 -2.701 1.00 76.44 82 LEU A CA 1
ATOM 638 C C . LEU A 1 82 ? 6.158 -2.418 -2.229 1.00 76.44 82 LEU A C 1
ATOM 640 O O . LEU A 1 82 ? 6.375 -3.635 -2.317 1.00 76.44 82 LEU A O 1
ATOM 644 N N . CYS A 1 83 ? 5.017 -1.942 -1.733 1.00 85.69 83 CYS A N 1
ATOM 645 C CA . CYS A 1 83 ? 3.894 -2.767 -1.302 1.00 85.69 83 CYS A CA 1
ATOM 646 C C . CYS A 1 83 ? 3.038 -3.212 -2.500 1.00 85.69 83 CYS A C 1
ATOM 648 O O . CYS A 1 83 ? 2.538 -2.371 -3.234 1.00 85.69 83 CYS A O 1
ATOM 650 N N . ALA A 1 84 ? 2.780 -4.519 -2.644 1.00 90.25 84 ALA A N 1
ATOM 651 C CA . ALA A 1 84 ? 1.955 -5.063 -3.734 1.00 90.25 84 ALA A CA 1
ATOM 652 C C . ALA A 1 84 ? 0.537 -4.468 -3.792 1.00 90.25 84 ALA A C 1
ATOM 654 O O . ALA A 1 84 ? 0.016 -4.215 -4.870 1.00 90.25 84 ALA A O 1
ATOM 655 N N . GLY A 1 85 ? -0.094 -4.260 -2.628 1.00 91.00 85 GLY A N 1
ATOM 656 C CA . GLY A 1 85 ? -1.439 -3.683 -2.563 1.00 91.00 85 GLY A CA 1
ATOM 657 C C . GLY A 1 85 ? -1.453 -2.217 -2.991 1.00 91.00 85 GLY A C 1
ATOM 658 O O . GLY A 1 85 ? -2.292 -1.825 -3.789 1.00 91.00 85 GLY A O 1
ATOM 659 N N . TRP A 1 86 ? -0.467 -1.440 -2.532 1.00 89.44 86 TRP A N 1
ATOM 660 C CA . TRP A 1 86 ? -0.308 -0.046 -2.945 1.00 89.44 86 TRP A CA 1
ATOM 661 C C . TRP A 1 86 ? -0.012 0.054 -4.443 1.00 89.44 86 TRP A C 1
ATOM 663 O O . TRP A 1 86 ? -0.663 0.813 -5.150 1.00 89.44 86 TRP A O 1
ATOM 673 N N . LEU A 1 87 ? 0.922 -0.764 -4.941 1.00 88.88 87 LEU A N 1
ATOM 674 C CA . LEU A 1 87 ? 1.268 -0.795 -6.357 1.00 88.88 87 LEU A CA 1
ATOM 675 C C . LEU A 1 87 ? 0.071 -1.154 -7.229 1.00 88.88 87 LEU A C 1
ATOM 677 O O . LEU A 1 87 ? -0.050 -0.572 -8.287 1.00 88.88 87 LEU A O 1
ATOM 681 N N . ALA A 1 88 ? -0.809 -2.059 -6.805 1.00 92.12 88 ALA A N 1
ATOM 682 C CA . ALA A 1 88 ? -1.975 -2.435 -7.598 1.00 92.12 88 ALA A CA 1
ATOM 683 C C . ALA A 1 88 ? -3.076 -1.359 -7.612 1.00 92.12 88 ALA A C 1
ATOM 685 O O . ALA A 1 88 ? -3.764 -1.207 -8.618 1.00 92.12 88 ALA A O 1
ATOM 686 N N . VAL A 1 89 ? -3.270 -0.643 -6.499 1.00 90.12 89 VAL A N 1
ATOM 687 C CA . VAL A 1 89 ? -4.392 0.301 -6.329 1.00 90.12 89 VAL A CA 1
ATOM 688 C C . VAL A 1 89 ? -4.005 1.723 -6.731 1.00 90.12 89 VAL A C 1
ATOM 690 O O . VAL A 1 89 ? -4.733 2.392 -7.456 1.00 90.12 89 VAL A O 1
ATOM 693 N N . VAL A 1 90 ? -2.841 2.175 -6.274 1.00 85.81 90 VAL A N 1
ATOM 694 C CA . VAL A 1 90 ? -2.396 3.572 -6.346 1.00 85.81 90 VAL A CA 1
ATOM 695 C C . VAL A 1 90 ? -1.217 3.732 -7.312 1.00 85.81 90 VAL A C 1
ATOM 697 O O . VAL A 1 90 ? -1.150 4.708 -8.057 1.00 85.81 90 VAL A O 1
ATOM 700 N N . GLY A 1 91 ? -0.329 2.735 -7.394 1.00 84.94 91 GLY A N 1
ATOM 701 C CA . GLY A 1 91 ? 0.868 2.748 -8.245 1.00 84.94 91 GLY A CA 1
ATOM 702 C C . GLY A 1 91 ? 0.653 3.240 -9.689 1.00 84.94 91 GLY A C 1
ATOM 703 O O . GLY A 1 91 ? 1.372 4.146 -10.113 1.00 84.94 91 GLY A O 1
ATOM 704 N N . PRO A 1 92 ? -0.345 2.745 -10.453 1.00 86.38 92 PRO A N 1
ATOM 705 C CA . PRO A 1 92 ? -0.615 3.195 -11.815 1.00 86.38 92 PRO A CA 1
ATOM 706 C C . PRO A 1 92 ? -0.920 4.683 -11.950 1.00 86.38 92 PRO A C 1
ATOM 708 O O . PRO A 1 92 ? -0.885 5.193 -13.067 1.00 86.38 92 PRO A O 1
ATOM 711 N N . GLN A 1 93 ? -1.281 5.377 -10.872 1.00 83.25 93 GLN A N 1
ATOM 712 C CA . GLN A 1 93 ? -1.618 6.800 -10.873 1.00 83.25 93 GLN A CA 1
ATOM 713 C C . GLN A 1 93 ? -0.421 7.682 -10.488 1.00 83.25 93 GLN A C 1
ATOM 715 O O . GLN A 1 93 ? -0.413 8.866 -10.820 1.00 83.25 93 GLN A O 1
ATOM 720 N N . HIS A 1 94 ? 0.628 7.105 -9.892 1.00 79.12 94 HIS A N 1
ATOM 721 C CA . HIS A 1 94 ? 1.813 7.837 -9.453 1.00 79.12 94 HIS A CA 1
ATOM 722 C C . HIS A 1 94 ? 2.834 8.027 -10.578 1.00 79.12 94 HIS A C 1
ATOM 724 O O . HIS A 1 94 ? 3.306 7.071 -11.197 1.00 79.12 94 HIS A O 1
ATOM 730 N N . VAL A 1 95 ? 3.219 9.286 -10.820 1.00 80.12 95 VAL A N 1
ATOM 731 C CA . VAL A 1 95 ? 4.198 9.654 -11.858 1.00 80.12 95 VAL A CA 1
ATOM 732 C C . VAL A 1 95 ? 5.546 8.946 -11.665 1.00 80.12 95 VAL A C 1
ATOM 734 O O . VAL A 1 95 ? 6.012 8.372 -12.648 1.00 80.12 95 VAL A O 1
ATOM 737 N N . PRO A 1 96 ? 6.148 8.882 -10.458 1.00 77.81 96 PRO A N 1
ATOM 738 C CA . PRO A 1 96 ? 7.394 8.135 -10.262 1.00 77.81 96 PRO A CA 1
ATOM 739 C C . PRO A 1 96 ? 7.269 6.657 -10.656 1.00 77.81 96 PRO A C 1
ATOM 741 O O . PRO A 1 96 ? 8.079 6.154 -11.428 1.00 77.81 96 PRO A O 1
ATOM 744 N N . THR A 1 97 ? 6.185 5.986 -10.250 1.00 80.88 97 THR A N 1
ATOM 745 C CA . THR A 1 97 ? 5.919 4.584 -10.613 1.00 80.88 97 THR A CA 1
ATOM 746 C C . THR A 1 97 ? 5.777 4.391 -12.124 1.00 80.88 97 THR A C 1
ATOM 748 O O . THR A 1 97 ? 6.300 3.423 -12.676 1.00 80.88 97 THR A O 1
ATOM 751 N N . ARG A 1 98 ? 5.110 5.318 -12.824 1.00 84.69 98 ARG A N 1
ATOM 752 C CA . ARG A 1 98 ? 5.022 5.294 -14.294 1.00 84.69 98 ARG A CA 1
ATOM 753 C C . ARG A 1 98 ? 6.380 5.510 -14.954 1.00 84.69 98 ARG A C 1
ATOM 755 O O . ARG A 1 98 ? 6.676 4.837 -15.935 1.00 84.69 98 ARG A O 1
ATOM 762 N N . MET A 1 99 ? 7.193 6.427 -14.433 1.00 81.38 99 MET A N 1
ATOM 763 C CA . MET A 1 99 ? 8.543 6.662 -14.945 1.00 81.38 99 MET A CA 1
ATOM 764 C C . MET A 1 99 ? 9.415 5.420 -14.770 1.00 81.38 99 MET A C 1
ATOM 766 O O . MET A 1 99 ? 10.077 5.015 -15.720 1.00 81.38 99 MET A O 1
ATOM 770 N N . ASP A 1 100 ? 9.345 4.750 -13.622 1.00 82.38 100 ASP A N 1
ATOM 771 C CA . ASP A 1 100 ? 10.072 3.500 -13.391 1.00 82.38 100 ASP A CA 1
ATOM 772 C C . ASP A 1 100 ? 9.595 2.347 -14.272 1.00 82.38 100 ASP A C 1
ATOM 774 O O . ASP A 1 100 ? 10.408 1.526 -14.698 1.00 82.38 100 ASP A O 1
ATOM 778 N N . LEU A 1 101 ? 8.303 2.306 -14.598 1.00 84.44 101 LEU A N 1
ATOM 779 C CA . LEU A 1 101 ? 7.764 1.374 -15.583 1.00 84.44 101 LEU A CA 1
ATOM 780 C C . LEU A 1 101 ? 8.321 1.659 -16.989 1.00 84.44 101 LEU A C 1
ATOM 782 O O . LEU A 1 101 ? 8.762 0.740 -17.675 1.00 84.44 101 LEU A O 1
ATOM 786 N N . ILE A 1 102 ? 8.327 2.928 -17.414 1.00 86.00 102 ILE A N 1
ATOM 787 C CA . ILE A 1 102 ? 8.818 3.360 -18.736 1.00 86.00 102 ILE A CA 1
ATOM 788 C C . ILE A 1 102 ? 10.323 3.109 -18.879 1.00 86.00 102 ILE A C 1
ATOM 790 O O . ILE A 1 102 ? 10.779 2.670 -19.933 1.00 86.00 102 ILE A O 1
ATOM 794 N N . LEU A 1 103 ? 11.092 3.373 -17.823 1.00 84.88 103 LEU A N 1
ATOM 795 C CA . LEU A 1 103 ? 12.543 3.184 -17.790 1.00 84.88 103 LEU A CA 1
ATOM 796 C C . LEU A 1 103 ? 12.954 1.714 -17.593 1.00 84.88 103 LEU A C 1
ATOM 798 O O . LEU A 1 103 ? 14.135 1.395 -17.708 1.00 84.88 103 LEU A O 1
ATOM 802 N N . GLY A 1 104 ? 12.001 0.816 -17.321 1.00 83.44 104 GLY A N 1
ATOM 803 C CA . GLY A 1 104 ? 12.260 -0.608 -17.097 1.00 83.44 104 GLY A CA 1
ATOM 804 C C . GLY A 1 104 ? 12.843 -0.938 -15.718 1.00 83.44 104 GLY A C 1
ATOM 805 O O . GLY A 1 104 ? 13.336 -2.046 -15.517 1.00 83.44 104 GLY A O 1
ATOM 806 N N . ASN A 1 105 ? 12.776 -0.006 -14.765 1.00 82.12 105 ASN A N 1
ATOM 807 C CA . ASN A 1 105 ? 13.215 -0.206 -13.380 1.00 82.12 105 ASN A CA 1
ATOM 808 C C . ASN A 1 105 ? 12.209 -1.026 -12.561 1.00 82.12 105 ASN A C 1
ATOM 810 O O . ASN A 1 105 ? 12.595 -1.707 -11.607 1.00 82.12 105 ASN A O 1
ATOM 814 N N . LEU A 1 106 ? 10.925 -0.950 -12.921 1.00 82.69 106 LEU A N 1
ATOM 815 C CA . LEU A 1 106 ? 9.834 -1.694 -12.303 1.00 82.69 106 LEU A CA 1
ATOM 816 C C . LEU A 1 106 ? 9.083 -2.477 -13.389 1.00 82.69 106 LEU A C 1
ATOM 818 O O . LEU A 1 106 ? 8.687 -1.886 -14.394 1.00 82.69 106 LEU A O 1
ATOM 822 N N . PRO A 1 107 ? 8.876 -3.793 -13.231 1.00 88.25 107 PRO A N 1
ATOM 823 C CA . PRO A 1 107 ? 8.228 -4.572 -14.270 1.00 88.25 107 PRO A CA 1
ATOM 824 C C . PRO A 1 107 ? 6.707 -4.362 -14.254 1.00 88.25 107 PRO A C 1
ATOM 826 O O . PRO A 1 107 ? 6.108 -4.076 -13.212 1.00 88.25 107 PRO A O 1
ATOM 829 N N . ALA A 1 108 ? 6.067 -4.519 -15.415 1.00 90.19 108 ALA A N 1
ATOM 830 C CA . ALA A 1 108 ? 4.640 -4.241 -15.587 1.00 90.19 108 ALA A CA 1
ATOM 831 C C . ALA A 1 108 ? 3.755 -5.080 -14.663 1.00 90.19 108 ALA A C 1
ATOM 833 O O . ALA A 1 108 ? 2.788 -4.555 -14.119 1.00 90.19 108 ALA A O 1
ATOM 834 N N . GLU A 1 109 ? 4.114 -6.337 -14.407 1.00 91.00 109 GLU A N 1
ATOM 835 C CA . GLU A 1 109 ? 3.377 -7.221 -13.503 1.00 91.00 109 GLU A CA 1
ATOM 836 C C . GLU A 1 109 ? 3.403 -6.779 -12.032 1.00 91.00 109 GLU A C 1
ATOM 838 O O . GLU A 1 109 ? 2.599 -7.264 -11.240 1.00 91.00 109 GLU A O 1
ATOM 843 N N . ALA A 1 110 ? 4.312 -5.878 -11.643 1.00 88.12 110 ALA A N 1
ATOM 844 C CA . ALA A 1 110 ? 4.316 -5.306 -10.299 1.00 88.12 110 ALA A CA 1
ATOM 845 C C . ALA A 1 110 ? 3.239 -4.220 -10.144 1.00 88.12 110 ALA A C 1
ATOM 847 O O . ALA A 1 110 ? 2.639 -4.112 -9.079 1.00 88.12 110 ALA A O 1
ATOM 848 N N . VAL A 1 111 ? 2.998 -3.439 -11.204 1.00 89.06 111 VAL A N 1
ATOM 849 C CA . VAL A 1 111 ? 2.048 -2.308 -11.237 1.00 89.06 111 VAL A CA 1
ATOM 850 C C . VAL A 1 111 ? 0.654 -2.753 -11.686 1.00 89.06 111 VAL A C 1
ATOM 852 O O . VAL A 1 111 ? -0.350 -2.276 -11.172 1.00 89.06 111 VAL A O 1
ATOM 855 N N . TYR A 1 112 ? 0.595 -3.712 -12.610 1.00 91.44 112 TYR A N 1
ATOM 856 C CA . TYR A 1 112 ? -0.625 -4.312 -13.148 1.00 91.44 112 TYR A CA 1
ATOM 857 C C . TYR A 1 112 ? -0.632 -5.829 -12.891 1.00 91.44 112 TYR A C 1
ATOM 859 O O . TYR A 1 112 ? -0.531 -6.623 -13.831 1.00 91.44 112 TYR A O 1
ATOM 867 N N . PRO A 1 113 ? -0.687 -6.261 -11.619 1.00 91.31 113 PRO A N 1
ATOM 868 C CA . PRO A 1 113 ? -0.681 -7.677 -11.278 1.00 91.31 113 PRO A CA 1
ATOM 869 C C . PRO A 1 113 ? -1.992 -8.368 -11.677 1.00 91.31 113 PRO A C 1
ATOM 871 O O . PRO A 1 113 ? -3.061 -7.761 -11.666 1.00 91.31 113 PRO A O 1
ATOM 874 N N . ASP A 1 114 ? -1.932 -9.679 -11.936 1.00 91.38 114 ASP A N 1
ATOM 875 C CA . ASP A 1 114 ? -3.137 -10.517 -11.949 1.00 91.38 114 ASP A CA 1
ATOM 876 C C . ASP A 1 114 ? -3.633 -10.710 -10.508 1.00 91.38 114 ASP A C 1
ATOM 878 O O . ASP A 1 114 ? -3.007 -11.395 -9.689 1.00 91.38 114 ASP A O 1
ATOM 882 N N . THR A 1 115 ? -4.753 -10.063 -10.192 1.00 91.19 115 THR A N 1
ATOM 883 C CA . THR A 1 115 ? -5.334 -10.014 -8.847 1.00 91.19 115 THR A CA 1
ATOM 884 C C . THR A 1 115 ? -6.442 -11.038 -8.623 1.00 91.19 115 THR A C 1
ATOM 886 O O . THR A 1 115 ? -7.003 -11.064 -7.531 1.00 91.19 115 THR A O 1
ATOM 889 N N . ARG A 1 116 ? -6.752 -11.918 -9.590 1.00 92.69 116 ARG A N 1
ATOM 890 C CA . ARG A 1 116 ? -7.890 -12.861 -9.485 1.00 92.69 116 ARG A CA 1
ATOM 891 C C . ARG A 1 116 ? -7.856 -13.739 -8.234 1.00 92.69 116 ARG A C 1
ATOM 893 O O . ARG A 1 116 ? -8.898 -14.004 -7.650 1.00 92.69 116 ARG A O 1
ATOM 900 N N . ASP A 1 117 ? -6.662 -14.140 -7.807 1.00 92.50 117 ASP A N 1
ATOM 901 C CA . ASP A 1 117 ? -6.476 -14.974 -6.614 1.00 92.50 117 ASP A CA 1
ATOM 902 C C . ASP A 1 117 ? -6.160 -14.156 -5.346 1.00 92.50 117 ASP A C 1
ATOM 904 O O . ASP A 1 117 ? -5.822 -14.720 -4.299 1.00 92.50 117 ASP A O 1
ATOM 908 N N . TRP A 1 118 ? -6.117 -12.825 -5.427 1.00 94.06 118 TRP A N 1
ATOM 909 C CA . TRP A 1 118 ? -5.792 -11.976 -4.282 1.00 94.06 118 TRP A CA 1
ATOM 910 C C . TRP A 1 118 ? -7.022 -11.797 -3.388 1.00 94.06 118 TRP A C 1
ATOM 912 O O . TRP A 1 118 ? -8.152 -11.835 -3.870 1.00 94.06 118 TRP A O 1
ATOM 922 N N . PRO A 1 119 ? -6.827 -11.551 -2.080 1.00 94.19 119 PRO A N 1
ATOM 923 C CA . PRO A 1 119 ? -7.884 -10.957 -1.277 1.00 94.19 119 PRO A CA 1
ATOM 924 C C . PRO A 1 119 ? -8.344 -9.645 -1.920 1.00 94.19 119 PRO A C 1
ATOM 926 O O . PRO A 1 119 ? -7.521 -8.923 -2.495 1.00 94.19 119 PRO A O 1
ATOM 929 N N . ALA A 1 120 ? -9.632 -9.328 -1.779 1.00 95.56 120 ALA A N 1
ATOM 930 C CA . ALA A 1 120 ? -10.169 -8.048 -2.221 1.00 95.56 120 ALA A CA 1
ATOM 931 C C . ALA A 1 120 ? -9.356 -6.896 -1.613 1.00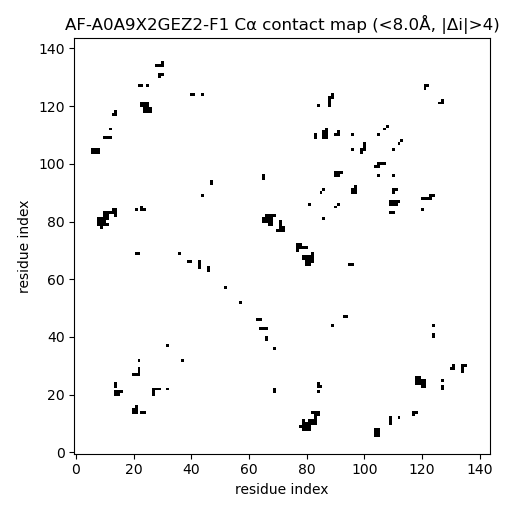 95.56 120 ALA A C 1
ATOM 933 O O . ALA A 1 120 ? -8.949 -6.957 -0.447 1.00 95.56 120 ALA A O 1
ATOM 934 N N . LEU A 1 121 ? -9.098 -5.868 -2.417 1.00 95.00 121 LEU A N 1
ATOM 935 C CA . LEU A 1 121 ? -8.380 -4.677 -1.988 1.00 95.00 121 LEU A CA 1
ATOM 936 C C . LEU A 1 121 ? -9.338 -3.498 -1.847 1.00 95.00 121 LEU A C 1
ATOM 938 O O . LEU A 1 121 ? -10.364 -3.451 -2.523 1.00 95.00 121 LEU A O 1
ATOM 942 N N . HIS A 1 122 ? -8.962 -2.541 -1.005 1.00 94.94 122 HIS A N 1
ATOM 943 C CA . HIS A 1 122 ? -9.568 -1.215 -1.010 1.00 94.94 122 HIS A CA 1
ATOM 944 C C . HIS A 1 122 ? -9.399 -0.548 -2.373 1.00 94.94 122 HIS A C 1
ATOM 946 O O . HIS A 1 122 ? -8.358 -0.698 -3.017 1.00 94.94 122 HIS A O 1
ATOM 952 N N . ALA A 1 123 ? -10.420 0.187 -2.806 1.00 92.44 123 ALA A N 1
ATOM 953 C CA . ALA A 1 123 ? -10.440 0.800 -4.134 1.00 92.44 123 ALA A CA 1
ATOM 954 C C . ALA A 1 123 ? -9.577 2.071 -4.223 1.00 92.44 123 ALA A C 1
ATOM 956 O O . ALA A 1 123 ? -9.176 2.473 -5.314 1.00 92.44 123 ALA A O 1
ATOM 957 N N . SER A 1 124 ? -9.307 2.711 -3.084 1.00 90.44 124 SER A N 1
ATOM 958 C CA . SER A 1 124 ? -8.484 3.915 -2.952 1.00 90.44 124 SER A CA 1
ATOM 959 C C . SER A 1 124 ? -7.999 4.076 -1.508 1.00 90.44 124 SER A C 1
ATOM 961 O O . SER A 1 124 ? -8.460 3.367 -0.608 1.00 90.44 124 SER A O 1
ATOM 963 N N . LEU A 1 125 ? -7.090 5.021 -1.250 1.00 87.75 125 LEU A N 1
ATOM 964 C CA . LEU A 1 125 ? -6.732 5.367 0.127 1.00 87.75 125 LEU A CA 1
ATOM 965 C C . LEU A 1 125 ? -7.901 5.996 0.880 1.00 87.75 125 LEU A C 1
ATOM 967 O O . LEU A 1 125 ? -8.076 5.719 2.062 1.00 87.75 125 LEU A O 1
ATOM 971 N N . THR A 1 126 ? -8.733 6.798 0.209 1.00 90.88 126 THR A N 1
ATOM 972 C CA . THR A 1 126 ? -9.953 7.348 0.814 1.00 90.88 126 THR A CA 1
ATOM 973 C C . THR A 1 126 ? -10.872 6.237 1.323 1.00 90.88 126 THR A C 1
ATOM 975 O O . THR A 1 126 ? -11.348 6.323 2.451 1.00 90.88 126 THR A O 1
ATOM 978 N N . ASP A 1 127 ? -11.072 5.179 0.531 1.00 94.25 127 ASP A N 1
ATOM 979 C CA . ASP A 1 127 ? -11.859 4.000 0.919 1.00 94.25 127 ASP A CA 1
ATOM 980 C C . ASP A 1 127 ? -11.240 3.273 2.126 1.00 94.25 127 ASP A C 1
ATOM 982 O O . ASP A 1 127 ? -11.922 2.982 3.108 1.00 94.25 127 ASP A O 1
ATOM 986 N N . LEU A 1 128 ? -9.919 3.067 2.111 1.00 94.00 128 LEU A N 1
ATOM 987 C CA . LEU A 1 128 ? -9.182 2.471 3.230 1.00 94.00 128 LEU A CA 1
ATOM 988 C C . LEU A 1 128 ? -9.351 3.282 4.526 1.00 94.00 128 LEU A C 1
ATOM 990 O O . LEU A 1 128 ? -9.640 2.721 5.586 1.00 94.00 128 LEU A O 1
ATOM 994 N N . LEU A 1 129 ? -9.180 4.605 4.461 1.00 93.69 129 LEU A N 1
ATOM 995 C CA . LEU A 1 129 ? -9.290 5.490 5.623 1.00 93.69 129 LEU A CA 1
ATOM 996 C C . LEU A 1 129 ? -10.727 5.570 6.148 1.00 93.69 129 LEU A C 1
ATOM 998 O O . LEU A 1 129 ? -10.926 5.548 7.365 1.00 93.69 129 LEU A O 1
ATOM 1002 N N . ALA A 1 130 ? -11.718 5.605 5.253 1.00 96.06 130 ALA A N 1
ATOM 1003 C CA . ALA A 1 130 ? -13.129 5.543 5.621 1.00 96.06 130 ALA A CA 1
ATOM 1004 C C . ALA A 1 130 ? -13.440 4.233 6.358 1.00 96.06 130 ALA A C 1
ATOM 1006 O O . ALA A 1 130 ? -13.945 4.271 7.484 1.00 96.06 130 ALA A O 1
ATOM 1007 N N . ARG A 1 131 ? -13.021 3.085 5.805 1.00 96.94 131 ARG A N 1
ATOM 1008 C CA . ARG A 1 131 ? -13.222 1.784 6.454 1.00 96.94 131 ARG A CA 1
ATOM 1009 C C . ARG A 1 131 ? -12.542 1.708 7.818 1.00 96.94 131 ARG A C 1
ATOM 1011 O O . ARG A 1 131 ? -13.110 1.161 8.763 1.00 96.94 131 ARG A O 1
ATOM 1018 N N . ARG A 1 132 ? -11.335 2.265 7.958 1.00 95.69 132 ARG A N 1
ATOM 1019 C CA . ARG A 1 132 ? -10.650 2.327 9.256 1.00 95.69 132 ARG A CA 1
ATOM 1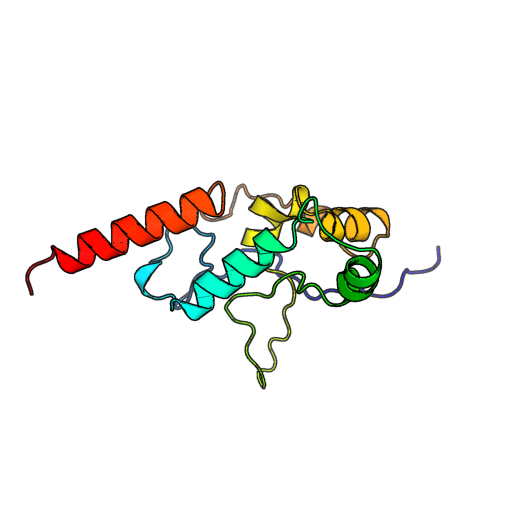020 C C . ARG A 1 132 ? -11.463 3.118 10.277 1.00 95.69 132 ARG A C 1
ATOM 1022 O O . ARG A 1 132 ? -11.580 2.687 11.423 1.00 95.69 132 ARG A O 1
ATOM 1029 N N . GLN A 1 133 ? -12.003 4.268 9.880 1.00 96.31 133 GLN A N 1
ATOM 1030 C CA . GLN A 1 133 ? -12.795 5.110 10.771 1.00 96.31 133 GLN A CA 1
ATOM 1031 C C . GLN A 1 133 ? -14.081 4.408 11.226 1.00 96.31 133 GLN A C 1
ATOM 1033 O O . GLN A 1 133 ? -14.430 4.508 12.402 1.00 96.31 133 GLN A O 1
ATOM 1038 N N . GLU A 1 134 ? -14.743 3.666 10.340 1.00 97.00 134 GLU A N 1
ATOM 1039 C CA . GLU A 1 134 ? -15.895 2.824 10.685 1.00 97.00 134 GLU A CA 1
ATOM 1040 C C . GLU A 1 134 ? -15.529 1.775 11.742 1.00 97.00 134 GLU A C 1
ATOM 1042 O O . GLU A 1 134 ? -16.136 1.756 12.811 1.00 97.00 134 GLU A O 1
ATOM 1047 N N . GLN A 1 135 ? -14.473 0.982 11.515 1.00 95.88 135 GLN A N 1
ATOM 1048 C CA . GLN A 1 135 ? -14.027 -0.046 12.470 1.00 95.88 135 GLN A CA 1
ATOM 1049 C C . GLN A 1 135 ? -13.662 0.541 13.842 1.00 95.88 135 GLN A C 1
ATOM 1051 O O . GLN A 1 135 ? -13.934 -0.055 14.884 1.00 95.88 135 GLN A O 1
ATOM 1056 N N . LEU A 1 136 ? -13.035 1.723 13.868 1.00 95.06 136 LEU A N 1
ATOM 1057 C CA . LEU A 1 136 ? -12.705 2.415 15.116 1.00 95.06 136 LEU A CA 1
ATOM 1058 C C . LEU A 1 136 ? -13.950 2.894 15.871 1.00 95.06 136 LEU A C 1
ATOM 1060 O O . LEU A 1 136 ? -13.908 2.960 17.100 1.00 95.06 136 LEU A O 1
ATOM 1064 N N . THR A 1 137 ? -15.021 3.258 15.166 1.00 95.88 137 THR A N 1
ATOM 1065 C CA . THR A 1 137 ? -16.309 3.622 15.772 1.00 95.88 137 THR A CA 1
ATOM 1066 C C . THR A 1 137 ? -17.014 2.379 16.309 1.00 95.88 137 THR A C 1
ATOM 1068 O O . THR A 1 137 ? -17.325 2.344 17.497 1.00 95.88 137 THR A O 1
ATOM 1071 N N . GLU A 1 138 ? -17.142 1.327 15.495 1.00 94.31 138 GLU A N 1
ATOM 1072 C CA . GLU A 1 138 ? -17.735 0.032 15.874 1.00 94.31 138 GLU A CA 1
ATOM 1073 C C . GLU A 1 138 ? -17.099 -0.517 17.168 1.00 94.31 138 GLU A C 1
ATOM 1075 O O . GLU A 1 138 ? -17.786 -0.870 18.125 1.00 94.31 138 GLU A O 1
ATOM 1080 N N . ARG A 1 139 ? -15.763 -0.490 17.255 1.00 90.19 139 ARG A N 1
ATOM 1081 C CA . ARG A 1 139 ? -15.008 -0.999 18.412 1.00 90.19 139 ARG A CA 1
ATOM 1082 C C . ARG A 1 139 ? -15.156 -0.155 19.684 1.00 90.19 139 ARG A C 1
ATOM 1084 O O . ARG A 1 139 ? -14.856 -0.638 20.774 1.00 90.19 139 ARG A O 1
ATOM 1091 N N . LYS A 1 140 ? -15.545 1.118 19.566 1.00 85.62 140 LYS A N 1
ATOM 1092 C CA . LYS A 1 140 ? -15.856 1.979 20.724 1.00 85.62 140 LYS A CA 1
ATOM 1093 C C . LYS A 1 140 ? -17.270 1.735 21.243 1.00 85.62 140 LYS A C 1
ATOM 1095 O O . LYS A 1 140 ? -17.508 1.955 22.428 1.00 85.62 140 LYS A O 1
ATOM 1100 N N . GLU A 1 141 ? -18.180 1.332 20.362 1.00 84.88 141 GLU A N 1
ATOM 1101 C CA . GLU A 1 141 ? -19.585 1.069 20.677 1.00 84.88 141 GLU A CA 1
ATOM 1102 C C . GLU A 1 141 ? -19.811 -0.337 21.244 1.00 84.88 141 GLU A C 1
ATOM 1104 O O . GLU A 1 141 ? -20.814 -0.552 21.921 1.00 84.88 141 GLU A O 1
ATOM 1109 N N . GLU A 1 142 ? -18.880 -1.272 21.030 1.00 75.31 142 GLU A N 1
ATOM 1110 C CA . GLU A 1 142 ? -18.937 -2.616 21.608 1.00 75.31 142 GLU A CA 1
ATOM 1111 C C . GLU A 1 142 ? -18.755 -2.559 23.144 1.00 75.31 142 GLU A C 1
ATOM 1113 O O . GLU A 1 142 ? -17.671 -2.215 23.636 1.00 75.31 142 GLU A O 1
ATOM 1118 N N . PRO A 1 143 ? -19.809 -2.850 23.936 1.00 56.62 143 PRO A N 1
ATOM 1119 C CA . PRO A 1 143 ? -19.726 -2.797 25.387 1.00 56.62 143 PRO A CA 1
ATOM 1120 C C . PRO A 1 143 ? -18.828 -3.933 25.890 1.00 56.62 143 PRO A C 1
ATOM 1122 O O . PRO A 1 143 ? -18.993 -5.088 25.501 1.00 56.62 143 PRO A O 1
ATOM 1125 N N . ARG A 1 144 ? -17.865 -3.580 26.746 1.00 56.75 144 ARG A N 1
ATOM 1126 C CA . ARG A 1 144 ? -16.937 -4.519 27.391 1.00 56.75 144 ARG A CA 1
ATOM 1127 C C . ARG A 1 144 ? -17.644 -5.447 28.375 1.00 56.75 144 ARG A C 1
ATOM 1129 O O . ARG A 1 144 ? -18.487 -4.935 29.145 1.00 56.75 144 ARG A O 1
#

Mean predicted aligned error: 9.18 Å

InterPro domains:
  IPR046250 Protein of unknown function DUF6283 [PF19800] (11-134)

Radius of gyration: 16.59 Å; Cα contacts (8 Å, |Δi|>4): 155; chains: 1; bounding box: 42×40×53 Å

Organism: NCBI:txid1188745

Secondary structure (DSSP, 8-state):
-PPPPP-S--B-SS---SSS--TTBTTS-GGGS-HHHHHHHHHHHHTS--TT--HHHHTTTTTS--PPPTT--TTSS----B-HHHHHHTGGG-HHHHHHHHTTSS-HHHHS---TTSPPB-SSHHHHHHHHHHHHHHHHHS--

Solvent-accessible surface area (backbone atoms only — not comparable to full-atom values): 8745 Å² total; per-residue (Å²): 135,80,84,71,81,80,57,90,60,45,64,42,92,57,60,50,64,76,100,68,46,32,79,42,32,64,86,43,74,52,76,80,54,50,72,69,58,52,50,51,57,48,54,42,60,60,70,52,78,57,98,80,64,49,80,72,51,58,76,37,58,85,66,52,63,73,45,53,26,93,78,42,51,94,93,53,99,47,80,36,37,35,29,25,41,51,23,53,56,49,29,79,76,37,66,69,53,48,49,30,42,76,72,64,49,38,60,63,62,53,39,63,50,89,56,88,88,50,77,61,58,40,82,42,68,69,52,41,54,50,53,32,54,50,54,53,48,55,65,68,67,56,82,130

Foldseek 3Di:
DDPDPDAPAAEDLAWADDPQTFLQFPPDQLLPDDPVLLVLVVLCQVLPDDPPDDPVVVVCNVVRQPAAGSPDDPPDPCPHSYGQSCLAQPLVVDPVSVVCCVVVNDDPCSNNPDCPVGHDGQNDSVSSVVVNVVSVVVVVPPDD